Protein AF-A0A7Y2HK08-F1 (afdb_monomer)

Radius of gyration: 12.14 Å; Cα contacts (8 Å, |Δi|>4): 83; chains: 1; bounding box: 27×22×42 Å

Secondary structure (DSSP, 8-state):
-----PEEE-HHHHHHSGGGEEEEETTSTTSPPPTTSS--SEEEEETTTTEEEEE-HHHHHHHHHHHT--

pLDDT: mean 83.5, std 13.6, range [37.09, 94.75]

Mean predicted aligned error: 5.91 Å

Structure (mmCIF, N/CA/C/O backbone):
data_AF-A0A7Y2HK08-F1
#
_entry.id   AF-A0A7Y2HK08-F1
#
loop_
_atom_site.group_PDB
_atom_site.id
_atom_site.type_symbol
_atom_site.label_atom_id
_atom_site.label_alt_id
_atom_site.label_comp_id
_atom_site.label_asym_id
_atom_site.label_entity_id
_atom_site.label_seq_id
_atom_site.pdbx_PDB_ins_code
_atom_site.Cartn_x
_atom_site.Cartn_y
_atom_site.Cartn_z
_atom_site.occupancy
_atom_site.B_iso_or_equiv
_atom_site.auth_seq_id
_atom_site.auth_comp_id
_atom_site.auth_asym_id
_atom_site.auth_atom_id
_atom_site.pdbx_PDB_model_num
ATOM 1 N N . MET A 1 1 ? 2.768 -5.828 -25.866 1.00 38.25 1 MET A N 1
ATOM 2 C CA . MET A 1 1 ? 3.250 -6.080 -24.490 1.00 38.25 1 MET A CA 1
ATOM 3 C C . MET A 1 1 ? 2.272 -5.427 -23.526 1.00 38.25 1 MET A C 1
ATOM 5 O O . MET A 1 1 ? 2.271 -4.210 -23.394 1.00 38.25 1 MET A O 1
ATOM 9 N N . PHE A 1 2 ? 1.353 -6.205 -22.951 1.00 37.09 2 PHE A N 1
ATOM 10 C CA . PHE A 1 2 ? 0.355 -5.681 -22.020 1.00 37.09 2 PHE A CA 1
ATOM 11 C C . PHE A 1 2 ? 1.055 -5.325 -20.708 1.00 37.09 2 PHE A C 1
ATOM 13 O O . PHE A 1 2 ? 1.401 -6.203 -19.925 1.00 37.09 2 PHE A O 1
ATOM 20 N N . SER A 1 3 ? 1.314 -4.033 -20.510 1.00 48.09 3 SER A N 1
ATOM 21 C CA . SER A 1 3 ? 1.744 -3.471 -19.231 1.00 48.09 3 SER A CA 1
ATOM 22 C C . SER A 1 3 ? 0.701 -3.873 -18.187 1.00 48.09 3 SER A C 1
ATOM 24 O O . SER A 1 3 ? -0.414 -3.348 -18.196 1.00 48.09 3 SER A O 1
ATOM 26 N N . LYS A 1 4 ? 1.000 -4.894 -17.372 1.00 56.66 4 LYS A N 1
ATOM 27 C CA . LYS A 1 4 ? 0.087 -5.407 -16.344 1.00 56.66 4 LYS A CA 1
ATOM 28 C C . LYS A 1 4 ? -0.100 -4.278 -15.332 1.00 56.66 4 LYS A C 1
ATOM 30 O O . LYS A 1 4 ? 0.754 -4.027 -14.487 1.00 56.66 4 LYS A O 1
ATOM 35 N N . LYS A 1 5 ? -1.168 -3.502 -15.510 1.00 73.56 5 LYS A N 1
ATOM 36 C CA . LYS A 1 5 ? -1.436 -2.283 -14.751 1.00 73.56 5 LYS A CA 1
ATOM 37 C C . LYS A 1 5 ? -1.767 -2.705 -13.322 1.00 73.56 5 LYS A C 1
ATOM 39 O O . LYS A 1 5 ? -2.853 -3.214 -13.075 1.00 73.56 5 LYS A O 1
ATOM 44 N N . MET A 1 6 ? -0.802 -2.553 -12.417 1.00 84.19 6 MET A N 1
ATOM 45 C CA . MET A 1 6 ? -0.949 -2.874 -10.995 1.00 84.19 6 MET A CA 1
ATOM 46 C C . MET A 1 6 ? -2.237 -2.254 -10.446 1.00 84.19 6 MET A C 1
ATOM 48 O O . MET A 1 6 ? -2.500 -1.069 -10.697 1.00 84.19 6 MET A O 1
ATOM 52 N N . ARG A 1 7 ? -3.039 -3.045 -9.724 1.00 91.25 7 ARG A N 1
ATOM 53 C CA . ARG A 1 7 ? -4.316 -2.577 -9.183 1.00 91.25 7 ARG A CA 1
ATOM 54 C C . ARG A 1 7 ? -4.067 -1.396 -8.256 1.00 91.25 7 ARG A C 1
ATOM 56 O O . ARG A 1 7 ? -3.183 -1.429 -7.405 1.00 91.25 7 ARG A O 1
ATOM 63 N N . LYS A 1 8 ? -4.824 -0.322 -8.458 1.00 91.06 8 LYS A N 1
ATOM 64 C CA . LYS A 1 8 ? -4.711 0.895 -7.659 1.00 91.06 8 LYS A CA 1
ATOM 65 C C . LYS A 1 8 ? -5.689 0.820 -6.493 1.00 91.06 8 LYS A C 1
ATOM 67 O O . LYS A 1 8 ? -6.865 0.568 -6.722 1.00 91.06 8 LYS A O 1
ATOM 72 N N . VAL A 1 9 ? -5.204 1.094 -5.286 1.00 93.94 9 VAL A N 1
ATOM 73 C CA . VAL A 1 9 ? -6.014 1.148 -4.064 1.00 93.94 9 VAL A CA 1
ATOM 74 C C . VAL A 1 9 ? -6.061 2.592 -3.571 1.00 93.94 9 VAL A C 1
ATOM 76 O O . VAL A 1 9 ? -5.037 3.203 -3.233 1.00 93.94 9 VAL A O 1
ATOM 79 N N . ASP A 1 10 ? -7.255 3.177 -3.611 1.00 94.31 10 ASP A N 1
ATOM 80 C CA . ASP A 1 10 ? -7.525 4.504 -3.069 1.00 94.31 10 ASP A CA 1
ATOM 81 C C . ASP A 1 10 ? -7.960 4.451 -1.601 1.00 94.31 10 ASP A C 1
ATOM 83 O O . ASP A 1 10 ? -8.072 3.386 -1.001 1.00 94.31 10 ASP A O 1
ATOM 87 N N . MET A 1 11 ? -8.148 5.630 -1.008 1.00 92.88 11 MET A N 1
ATOM 88 C CA . MET A 1 11 ? -8.477 5.763 0.408 1.00 92.88 11 MET A CA 1
ATOM 89 C C . MET A 1 11 ? -9.788 5.068 0.774 1.00 92.88 11 MET A C 1
ATOM 91 O O . MET A 1 11 ? -9.867 4.476 1.842 1.00 92.88 11 MET A O 1
ATOM 95 N N . LYS A 1 12 ? -10.802 5.123 -0.095 1.00 94.75 12 LYS A N 1
ATOM 96 C CA . LYS A 1 12 ? -12.100 4.509 0.181 1.00 94.75 12 LYS A CA 1
ATOM 97 C C . LYS A 1 12 ? -11.962 2.990 0.220 1.00 94.75 12 LYS A C 1
ATOM 99 O O . LYS A 1 12 ? -12.417 2.382 1.175 1.00 94.75 12 LYS A O 1
ATOM 104 N N . THR A 1 13 ? -11.292 2.402 -0.772 1.00 93.19 13 THR A N 1
ATOM 105 C CA . THR A 1 13 ? -11.025 0.954 -0.803 1.00 93.19 13 THR A CA 1
ATOM 106 C C . THR A 1 13 ? -10.173 0.505 0.380 1.00 93.19 13 THR A C 1
ATOM 108 O O . THR A 1 13 ? -10.457 -0.523 0.976 1.00 93.19 13 THR A O 1
ATOM 111 N N . TYR A 1 14 ? -9.149 1.280 0.742 1.00 93.50 14 TYR A N 1
ATOM 112 C CA . TYR A 1 14 ? -8.296 0.954 1.883 1.00 93.50 14 TYR A CA 1
ATOM 113 C C . TYR A 1 14 ? -9.055 0.997 3.217 1.00 93.50 14 TYR A C 1
ATOM 115 O O . TYR A 1 14 ? -8.864 0.123 4.049 1.00 93.50 14 TYR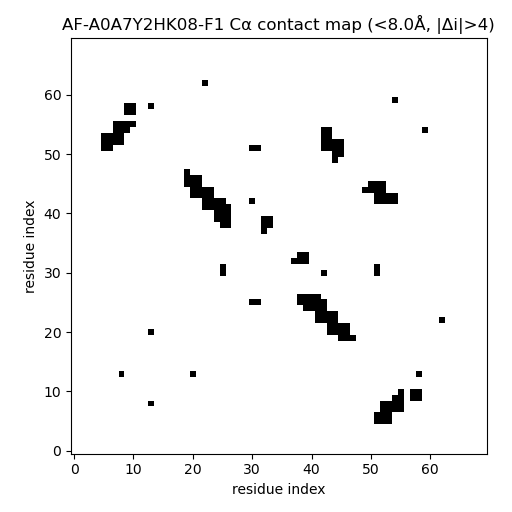 A O 1
ATOM 123 N N . LEU A 1 15 ? -9.913 2.001 3.428 1.00 92.44 15 LEU A N 1
ATOM 124 C CA . LEU A 1 15 ? -10.683 2.148 4.668 1.00 92.44 15 LEU A CA 1
ATOM 125 C C . LEU A 1 15 ? -11.805 1.117 4.825 1.00 92.44 15 LEU A C 1
ATOM 127 O O . LEU A 1 15 ? -12.284 0.948 5.941 1.00 92.44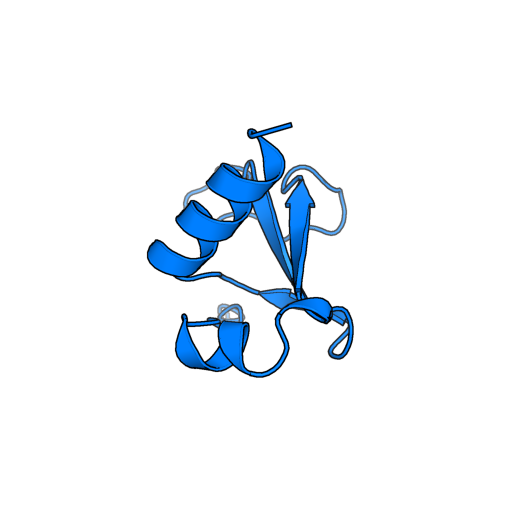 15 LEU A O 1
ATOM 131 N N . ASP A 1 16 ? -12.223 0.467 3.738 1.00 94.62 16 ASP A N 1
ATOM 132 C CA . ASP A 1 16 ? -13.231 -0.594 3.782 1.00 94.62 16 ASP A CA 1
ATOM 133 C C . ASP A 1 16 ? -12.713 -1.796 4.583 1.00 94.62 16 ASP A C 1
ATOM 135 O O . ASP A 1 16 ? -13.377 -2.234 5.514 1.00 94.62 16 ASP A O 1
ATOM 139 N N . ASN A 1 17 ? -11.487 -2.254 4.288 1.00 91.69 17 ASN A N 1
ATOM 140 C CA . ASN A 1 17 ? -10.824 -3.356 4.995 1.00 91.69 17 ASN A CA 1
ATOM 141 C C . ASN A 1 17 ? -9.306 -3.102 5.105 1.00 91.69 17 ASN A C 1
ATOM 143 O O . ASN A 1 17 ? -8.523 -3.684 4.357 1.00 91.69 17 ASN A O 1
ATOM 147 N N . PRO A 1 18 ? -8.840 -2.225 6.011 1.00 91.38 18 PRO A N 1
ATOM 148 C CA . PRO A 1 18 ? -7.427 -1.840 6.077 1.00 91.38 18 PRO A CA 1
ATOM 149 C C . PRO A 1 18 ? -6.504 -2.982 6.520 1.00 91.38 18 PRO A C 1
ATOM 151 O O . PRO A 1 18 ? -5.320 -2.967 6.198 1.00 91.38 18 PRO A O 1
ATOM 154 N N . GLU A 1 19 ? -7.038 -3.968 7.241 1.00 91.62 19 GLU A N 1
ATOM 155 C CA . GLU A 1 1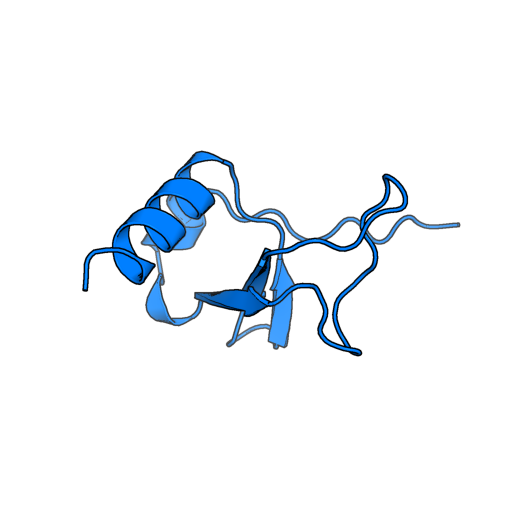9 ? -6.311 -5.138 7.746 1.00 91.62 19 GLU A CA 1
ATOM 156 C C . GLU A 1 19 ? -5.877 -6.124 6.654 1.00 91.62 19 GLU A C 1
ATOM 158 O O . GLU A 1 19 ? -4.927 -6.879 6.852 1.00 91.62 19 GLU A O 1
ATOM 163 N N . THR A 1 20 ? -6.518 -6.095 5.481 1.00 93.62 20 THR A N 1
ATOM 164 C CA . THR A 1 20 ? -6.126 -6.931 4.335 1.00 93.62 20 THR A CA 1
ATOM 165 C C . THR A 1 20 ? -4.959 -6.328 3.556 1.00 93.62 20 THR A C 1
ATOM 167 O O . THR A 1 20 ? -4.412 -6.968 2.659 1.00 93.62 20 THR A O 1
ATOM 170 N N . TYR A 1 21 ? -4.543 -5.110 3.902 1.00 93.75 21 TYR A N 1
ATOM 171 C CA . TYR A 1 21 ? -3.493 -4.375 3.219 1.00 93.75 21 TYR A CA 1
ATOM 172 C C . TYR A 1 21 ? -2.260 -4.221 4.100 1.00 93.75 21 TYR A C 1
ATOM 174 O O . TYR A 1 21 ? -2.325 -3.726 5.222 1.00 93.75 21 TYR A O 1
ATOM 182 N N . GLU A 1 22 ? -1.095 -4.535 3.542 1.00 92.06 22 GLU A N 1
ATOM 183 C CA . GLU A 1 22 ? 0.185 -4.270 4.195 1.00 92.06 22 GLU A CA 1
ATOM 184 C C . GLU A 1 22 ? 1.150 -3.513 3.281 1.00 92.06 22 GLU A C 1
ATOM 186 O O . GLU A 1 22 ? 1.065 -3.555 2.047 1.00 92.06 22 GLU A O 1
ATOM 191 N N . LEU A 1 23 ? 2.091 -2.806 3.907 1.00 91.38 23 LEU A N 1
ATOM 192 C CA . LEU A 1 23 ? 3.182 -2.141 3.215 1.00 91.38 23 LEU A CA 1
ATOM 193 C C . LEU A 1 23 ? 4.438 -3.010 3.311 1.00 91.38 23 LEU A C 1
ATOM 195 O O . LEU A 1 23 ? 4.990 -3.205 4.390 1.00 91.38 23 LEU A O 1
ATOM 199 N N . ARG A 1 24 ? 4.898 -3.524 2.170 1.00 90.94 24 ARG A N 1
ATOM 200 C CA . ARG A 1 24 ? 6.084 -4.380 2.061 1.00 90.94 24 ARG A CA 1
ATOM 201 C C . ARG A 1 24 ? 7.265 -3.622 1.479 1.00 90.94 24 ARG A C 1
ATOM 203 O O . ARG A 1 24 ? 7.098 -2.652 0.742 1.00 90.94 24 ARG A O 1
ATOM 210 N N . ASN A 1 25 ? 8.471 -4.113 1.755 1.00 87.44 25 ASN A N 1
ATOM 211 C CA . ASN A 1 25 ? 9.682 -3.630 1.099 1.00 87.44 25 ASN A CA 1
ATOM 212 C C . ASN A 1 25 ? 9.627 -3.968 -0.403 1.00 87.44 25 ASN A C 1
ATOM 214 O O . ASN A 1 25 ? 9.412 -5.125 -0.773 1.00 87.44 25 ASN A O 1
ATOM 218 N N . GLY A 1 26 ? 9.810 -2.975 -1.270 1.00 85.12 26 GLY A N 1
ATOM 219 C CA . GLY A 1 26 ? 9.762 -3.171 -2.721 1.00 85.12 26 GLY A CA 1
ATOM 220 C C . GLY A 1 26 ? 11.063 -3.716 -3.328 1.00 85.12 26 GLY A C 1
ATOM 221 O O . GLY A 1 26 ? 11.103 -3.984 -4.524 1.00 85.12 26 GLY A O 1
ATOM 222 N N . ASN A 1 27 ? 12.106 -3.956 -2.521 1.00 84.25 27 ASN A N 1
ATOM 223 C CA . ASN A 1 27 ? 13.308 -4.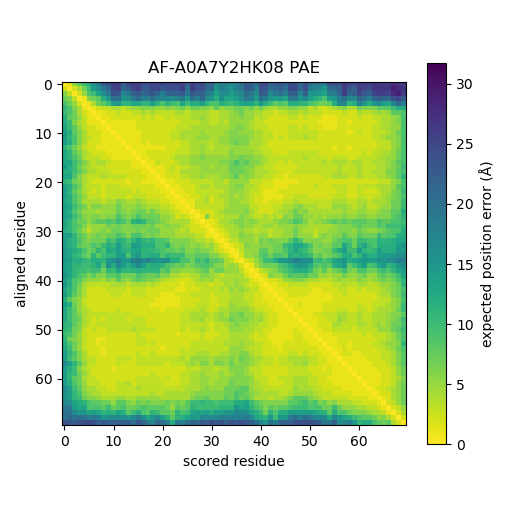685 -2.942 1.00 84.25 27 ASN A CA 1
ATOM 224 C C . ASN A 1 27 ? 13.163 -6.209 -2.878 1.00 84.25 27 ASN A C 1
ATOM 226 O O . ASN A 1 27 ? 14.114 -6.915 -3.228 1.00 84.25 27 ASN A O 1
ATOM 230 N N . ARG A 1 28 ? 12.014 -6.734 -2.431 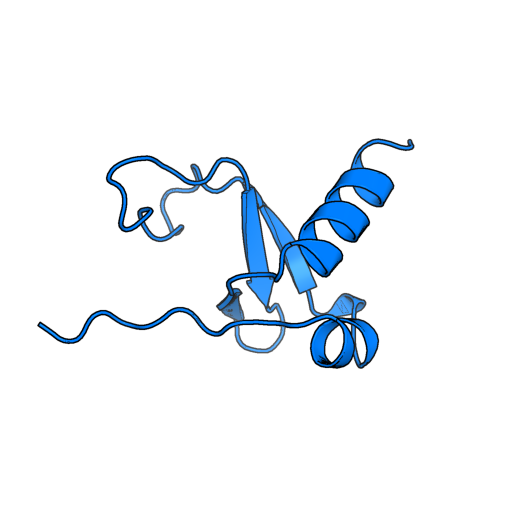1.00 83.44 28 ARG A N 1
ATOM 231 C CA . ARG A 1 28 ? 11.785 -8.182 -2.419 1.00 83.44 28 ARG A CA 1
ATOM 232 C C . ARG A 1 28 ? 11.912 -8.772 -3.826 1.00 83.44 28 ARG A C 1
ATOM 234 O O . ARG A 1 28 ? 11.595 -8.120 -4.816 1.00 83.44 28 ARG A O 1
ATOM 241 N N . SER A 1 29 ? 12.372 -10.017 -3.902 1.00 82.94 29 SER A N 1
ATOM 242 C CA . SER A 1 29 ? 12.582 -10.734 -5.167 1.00 82.94 29 SER A CA 1
ATOM 243 C C . SER A 1 29 ? 11.292 -10.975 -5.952 1.00 82.94 29 SER A C 1
ATOM 245 O O . SER A 1 29 ? 11.344 -11.095 -7.171 1.00 82.94 29 SER A O 1
ATOM 247 N N . ASP A 1 30 ? 10.151 -11.034 -5.264 1.00 84.56 30 ASP A N 1
ATOM 248 C CA . ASP A 1 30 ? 8.817 -11.198 -5.839 1.00 84.56 30 ASP A CA 1
ATOM 249 C C . ASP A 1 30 ? 8.121 -9.867 -6.172 1.00 84.56 30 ASP A C 1
ATOM 251 O O . ASP A 1 30 ? 7.060 -9.871 -6.798 1.00 84.56 30 ASP A O 1
ATOM 255 N N . ALA A 1 31 ? 8.710 -8.727 -5.792 1.00 82.94 31 ALA A N 1
ATOM 256 C CA . ALA A 1 31 ? 8.122 -7.421 -6.049 1.00 82.94 31 ALA A CA 1
ATOM 257 C C . ALA A 1 31 ? 8.316 -6.991 -7.517 1.00 82.94 31 ALA A C 1
ATOM 259 O O . ALA A 1 31 ? 9.401 -7.162 -8.075 1.00 82.94 31 ALA A O 1
ATOM 260 N N . PRO A 1 32 ? 7.288 -6.400 -8.154 1.00 81.44 32 PRO A N 1
ATOM 261 C CA . PRO A 1 32 ? 7.396 -5.885 -9.511 1.00 81.44 32 PRO A CA 1
ATOM 262 C C . PRO A 1 32 ? 8.362 -4.698 -9.591 1.00 81.44 32 PRO A C 1
ATOM 264 O O . PRO A 1 32 ? 8.357 -3.811 -8.731 1.00 81.44 32 PRO A O 1
ATOM 267 N N . ASP A 1 33 ? 9.119 -4.639 -10.684 1.00 77.75 33 ASP A N 1
ATOM 268 C CA . ASP A 1 33 ? 9.961 -3.489 -10.998 1.00 77.75 33 ASP A CA 1
ATOM 269 C C . ASP A 1 33 ? 9.123 -2.223 -11.215 1.00 77.75 33 ASP A C 1
ATOM 271 O O . ASP A 1 33 ? 8.011 -2.249 -11.761 1.00 77.75 33 ASP A O 1
ATOM 275 N N . CYS A 1 34 ? 9.663 -1.075 -10.802 1.00 73.12 34 CYS A N 1
ATOM 276 C CA . CYS A 1 34 ? 9.026 0.197 -11.101 1.00 73.12 34 CYS A CA 1
ATOM 277 C C . CYS A 1 34 ? 9.141 0.463 -12.608 1.00 73.12 34 CYS A C 1
ATOM 279 O O . CYS A 1 34 ? 10.238 0.371 -13.164 1.00 73.12 34 CYS A O 1
ATOM 281 N N . PRO A 1 35 ? 8.064 0.909 -13.279 1.00 68.94 35 PRO A N 1
ATOM 282 C CA . PRO A 1 35 ? 8.100 1.245 -14.703 1.00 68.94 35 PRO A CA 1
ATOM 283 C C . PRO A 1 35 ? 9.082 2.378 -15.046 1.00 68.94 35 PRO A C 1
ATOM 285 O O . PRO A 1 35 ? 9.360 2.603 -16.217 1.00 68.94 35 PRO A O 1
ATOM 288 N N . TYR A 1 36 ? 9.603 3.092 -14.043 1.00 69.00 36 TYR A N 1
ATOM 289 C CA . TYR A 1 36 ? 10.593 4.160 -14.197 1.00 69.00 36 TYR A CA 1
ATOM 290 C C . TYR A 1 36 ? 12.050 3.681 -14.025 1.00 69.00 36 TYR A C 1
ATOM 292 O O . TYR A 1 36 ? 12.942 4.514 -13.901 1.00 69.00 36 TYR A O 1
ATOM 300 N N . GLY A 1 37 ? 12.301 2.366 -13.989 1.00 66.69 37 GLY A N 1
ATOM 301 C CA . GLY A 1 37 ? 13.652 1.781 -13.991 1.00 66.69 37 GLY A CA 1
ATOM 302 C C . GLY A 1 37 ? 14.335 1.659 -12.623 1.00 66.69 37 GLY A C 1
ATOM 303 O O . GLY A 1 37 ? 15.463 1.186 -12.553 1.00 66.69 37 GLY A O 1
ATOM 304 N N . ASN A 1 38 ? 13.661 2.049 -11.539 1.00 73.31 38 ASN A N 1
ATOM 305 C CA . ASN A 1 38 ? 14.145 1.880 -10.164 1.00 73.31 38 ASN A CA 1
ATOM 306 C C . ASN A 1 38 ? 13.370 0.770 -9.437 1.00 73.31 38 ASN A C 1
ATOM 308 O O . ASN A 1 38 ? 12.325 0.323 -9.904 1.00 73.31 38 ASN A O 1
ATOM 312 N N . LYS A 1 39 ? 13.825 0.346 -8.257 1.00 75.44 39 LYS A N 1
ATOM 313 C CA . LYS A 1 39 ? 12.978 -0.446 -7.355 1.00 75.44 39 LYS A CA 1
ATOM 314 C C . LYS A 1 39 ? 12.122 0.481 -6.505 1.00 75.44 39 LYS A C 1
ATOM 316 O O . LYS A 1 39 ? 12.545 1.579 -6.143 1.00 75.44 39 LYS A O 1
ATOM 321 N N . TYR A 1 40 ? 10.898 0.059 -6.209 1.00 78.75 40 TYR A N 1
ATOM 322 C CA . TYR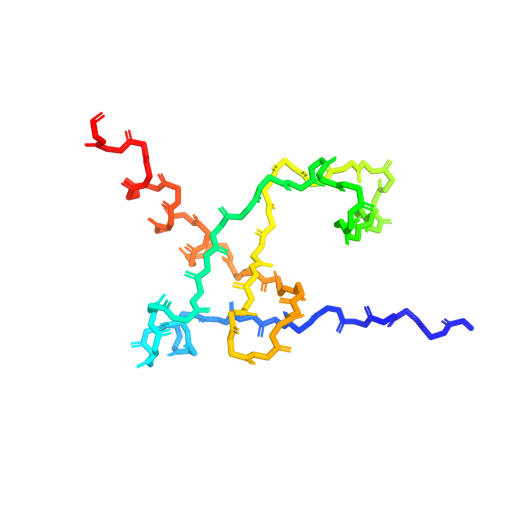 A 1 40 ? 10.123 0.727 -5.173 1.00 78.75 40 TYR A CA 1
ATOM 323 C C . TYR A 1 40 ? 10.800 0.468 -3.824 1.00 78.75 40 TYR A C 1
ATOM 325 O O . TYR A 1 40 ? 11.171 -0.663 -3.534 1.00 78.75 40 TYR A O 1
ATOM 333 N N . GLU A 1 41 ? 10.955 1.488 -2.984 1.00 84.19 41 GLU A N 1
ATOM 334 C CA . GLU A 1 41 ? 11.391 1.255 -1.599 1.00 84.19 41 GLU A CA 1
ATOM 335 C C . GLU A 1 41 ? 10.289 0.527 -0.813 1.00 84.19 41 GLU A C 1
ATOM 337 O O . GLU A 1 41 ? 10.545 -0.431 -0.086 1.00 84.19 41 GLU A O 1
ATOM 342 N N . TRP A 1 42 ? 9.038 0.915 -1.071 1.00 86.94 42 TRP A N 1
ATOM 343 C CA . TRP A 1 42 ? 7.840 0.371 -0.446 1.00 86.94 42 TRP A CA 1
ATOM 344 C C . TRP A 1 42 ? 6.762 0.086 -1.489 1.00 86.94 42 TRP A C 1
ATOM 346 O O . TRP A 1 42 ? 6.538 0.888 -2.398 1.00 86.94 42 TRP A O 1
ATOM 356 N N . ILE A 1 43 ? 6.059 -1.031 -1.331 1.00 89.81 43 ILE A N 1
ATOM 357 C CA . ILE A 1 43 ? 4.967 -1.449 -2.208 1.00 89.81 43 ILE A CA 1
ATOM 358 C C . ILE A 1 43 ? 3.806 -2.018 -1.394 1.00 89.81 43 ILE A C 1
ATOM 360 O O . ILE A 1 43 ? 4.009 -2.653 -0.362 1.00 89.81 43 ILE A O 1
ATOM 364 N N . GLY A 1 44 ? 2.580 -1.770 -1.849 1.00 91.75 44 GLY A N 1
ATOM 365 C CA . GLY A 1 44 ? 1.397 -2.337 -1.222 1.00 91.75 44 GLY A CA 1
ATOM 366 C C . GLY A 1 44 ? 1.206 -3.796 -1.593 1.00 91.75 44 GLY A C 1
ATOM 367 O O . GLY A 1 44 ? 1.476 -4.197 -2.727 1.00 91.75 44 GLY A O 1
ATOM 368 N N . TYR A 1 45 ? 0.706 -4.577 -0.647 1.00 93.00 45 TYR A N 1
ATOM 369 C CA . TYR A 1 45 ? 0.306 -5.955 -0.872 1.00 93.00 45 TYR A CA 1
ATOM 370 C C . TYR A 1 45 ? -1.088 -6.185 -0.299 1.00 93.00 45 TYR A C 1
ATOM 372 O O . TYR A 1 45 ? -1.375 -5.768 0.822 1.00 93.00 45 TYR A O 1
ATOM 380 N N . ASP A 1 46 ? -1.944 -6.814 -1.095 1.00 93.94 46 ASP A N 1
ATOM 381 C CA . ASP A 1 46 ? -3.262 -7.273 -0.676 1.00 93.94 46 ASP A CA 1
ATOM 382 C C . ASP A 1 46 ? -3.148 -8.740 -0.246 1.00 93.94 46 ASP A C 1
ATOM 384 O O . ASP A 1 46 ? -2.760 -9.603 -1.037 1.00 93.94 46 ASP A O 1
ATOM 388 N N . LEU A 1 47 ? -3.435 -9.005 1.024 1.00 93.56 47 LEU A N 1
ATOM 389 C CA . LEU A 1 47 ? -3.361 -10.318 1.655 1.00 93.56 47 LEU A CA 1
ATOM 39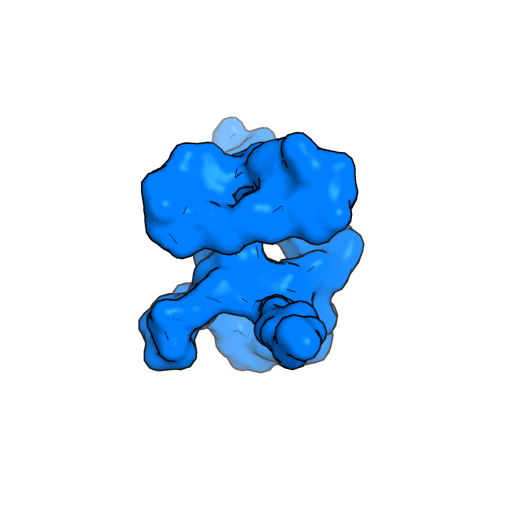0 C C . LEU A 1 47 ? -4.477 -11.258 1.196 1.00 93.56 47 LEU A C 1
ATOM 392 O O . LEU A 1 47 ? -4.261 -12.470 1.141 1.00 93.56 47 LEU A O 1
ATOM 396 N N . GLU A 1 48 ? -5.643 -10.712 0.853 1.00 93.44 48 GLU A N 1
ATOM 397 C CA . GLU A 1 48 ? -6.803 -11.483 0.413 1.00 93.44 48 GLU A CA 1
ATOM 398 C C . GLU A 1 48 ? -6.614 -11.930 -1.039 1.00 93.44 48 GLU A C 1
ATOM 400 O O . GLU A 1 48 ? -6.648 -13.123 -1.349 1.00 93.44 48 GLU A O 1
ATOM 405 N N . ALA A 1 49 ? -6.307 -10.974 -1.919 1.00 91.19 49 ALA A N 1
ATOM 406 C CA . ALA A 1 49 ? -6.055 -11.233 -3.335 1.00 91.19 49 ALA A CA 1
ATOM 407 C C . ALA A 1 49 ? -4.647 -11.797 -3.610 1.00 91.19 49 ALA A C 1
ATOM 409 O O . ALA A 1 49 ? -4.366 -12.252 -4.722 1.00 91.19 49 ALA A O 1
ATOM 410 N N . LYS A 1 50 ? -3.759 -11.783 -2.605 1.00 92.25 50 LYS A N 1
ATOM 411 C CA . LYS A 1 50 ? -2.358 -12.234 -2.673 1.00 92.25 50 LYS A CA 1
ATOM 412 C C . LYS A 1 50 ? -1.575 -11.583 -3.817 1.00 92.25 50 LYS A C 1
ATOM 414 O O . LYS A 1 50 ? -0.776 -12.235 -4.495 1.00 92.25 50 LYS A O 1
ATOM 419 N N . GLU A 1 51 ? -1.778 -10.285 -4.027 1.00 91.69 51 GLU A N 1
ATOM 420 C CA . GLU A 1 51 ? -1.192 -9.533 -5.140 1.00 91.69 51 GLU A CA 1
ATOM 421 C C . GLU A 1 51 ? -0.573 -8.200 -4.703 1.00 91.69 51 GLU A C 1
ATOM 423 O O . GLU A 1 51 ? -0.949 -7.601 -3.695 1.00 91.69 51 GLU A O 1
ATOM 428 N N . TYR A 1 52 ? 0.362 -7.699 -5.512 1.00 91.12 52 TYR A N 1
ATOM 429 C CA . TYR A 1 52 ? 0.913 -6.360 -5.333 1.00 91.12 52 TYR A CA 1
ATOM 430 C C . TYR A 1 52 ? -0.042 -5.292 -5.854 1.00 91.12 52 TYR A C 1
ATOM 432 O O . TYR A 1 52 ? -0.520 -5.353 -6.990 1.00 91.12 52 TYR A O 1
ATOM 440 N N . VAL A 1 53 ? -0.251 -4.268 -5.033 1.00 92.19 53 VAL A N 1
ATOM 441 C CA . VAL A 1 53 ? -1.142 -3.147 -5.318 1.00 92.19 53 VAL A CA 1
ATOM 442 C C . VAL A 1 53 ? -0.415 -1.814 -5.191 1.00 92.19 53 VAL A C 1
ATOM 444 O O . V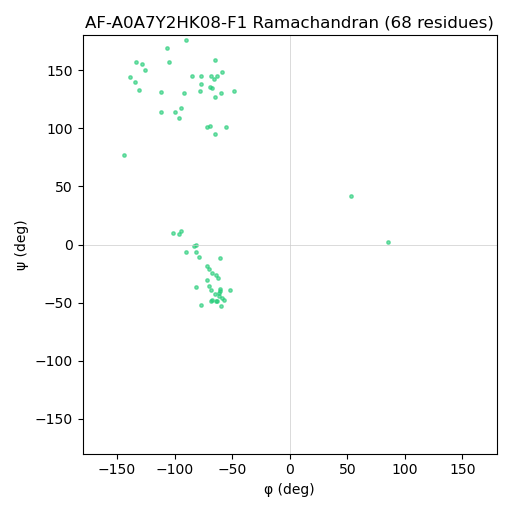AL A 1 53 ? 0.510 -1.629 -4.397 1.00 92.19 53 VAL A O 1
ATOM 447 N N . ARG A 1 54 ? -0.867 -0.834 -5.972 1.00 90.38 54 ARG A N 1
ATOM 448 C CA . ARG A 1 54 ? -0.371 0.537 -5.911 1.00 90.38 54 ARG A CA 1
ATOM 449 C C . ARG A 1 54 ? -1.284 1.374 -5.031 1.00 90.38 54 ARG A C 1
ATOM 451 O O . ARG A 1 54 ? -2.376 1.759 -5.452 1.00 90.38 54 ARG A O 1
ATOM 458 N N . PHE A 1 55 ? -0.805 1.741 -3.851 1.00 91.94 55 PHE A N 1
ATOM 459 C CA . PHE A 1 55 ? -1.508 2.711 -3.022 1.00 91.94 55 PHE A CA 1
ATOM 460 C C . PHE A 1 55 ? -1.490 4.110 -3.640 1.00 91.94 55 PHE A C 1
ATOM 462 O O . PHE A 1 55 ? -0.524 4.553 -4.270 1.00 91.94 55 PHE A O 1
ATOM 469 N N . THR A 1 56 ? -2.586 4.836 -3.441 1.00 92.88 56 THR A N 1
ATOM 470 C CA . THR A 1 56 ? -2.605 6.286 -3.651 1.00 92.88 56 THR A CA 1
ATOM 471 C C . THR A 1 56 ? -1.688 7.004 -2.662 1.00 92.88 56 THR A C 1
ATOM 473 O O . THR A 1 56 ? -1.389 6.504 -1.580 1.00 92.88 56 THR A O 1
ATOM 476 N N . LYS A 1 57 ? -1.283 8.232 -3.011 1.00 89.00 57 LYS A N 1
ATOM 477 C CA . LYS A 1 57 ? -0.426 9.081 -2.168 1.00 89.00 57 LYS A CA 1
ATOM 478 C C . LYS A 1 57 ? -0.966 9.240 -0.739 1.00 89.00 57 LYS A C 1
ATOM 480 O O . LYS A 1 57 ? -0.174 9.259 0.194 1.00 89.00 57 LYS A O 1
ATOM 485 N N . SER A 1 58 ? -2.283 9.365 -0.572 1.00 91.88 58 SER A N 1
ATOM 486 C CA . SER A 1 58 ? -2.914 9.542 0.743 1.00 91.88 58 SER A CA 1
ATOM 487 C C . SER A 1 58 ? -2.808 8.286 1.606 1.00 91.88 58 SER A C 1
ATOM 489 O O . SER A 1 58 ? -2.343 8.379 2.737 1.00 91.88 58 SER A O 1
ATOM 491 N N . VAL A 1 59 ? -3.147 7.117 1.050 1.00 92.25 59 VAL A N 1
ATOM 492 C CA . VAL A 1 59 ? -3.024 5.823 1.745 1.00 92.25 59 VAL A CA 1
ATOM 493 C C . VAL A 1 59 ? -1.567 5.545 2.104 1.00 92.25 59 VAL A C 1
ATOM 495 O O . VAL A 1 59 ? -1.262 5.207 3.241 1.00 92.25 59 VAL A O 1
ATOM 498 N N . PHE A 1 60 ? -0.646 5.782 1.166 1.00 90.50 60 PHE A N 1
ATOM 499 C CA . PHE A 1 60 ? 0.782 5.602 1.413 1.00 90.50 60 PHE A CA 1
ATOM 500 C C . PHE A 1 60 ? 1.289 6.471 2.574 1.00 90.50 60 PHE A C 1
ATOM 502 O O . PHE A 1 60 ? 1.970 5.974 3.465 1.00 90.50 60 PHE A O 1
ATOM 509 N N . LYS A 1 61 ? 0.920 7.759 2.604 1.00 89.94 61 LYS A N 1
ATOM 510 C CA . LYS A 1 61 ? 1.273 8.659 3.713 1.00 89.94 61 LYS A CA 1
ATOM 511 C C . LYS A 1 61 ? 0.714 8.185 5.053 1.00 89.94 61 LYS A C 1
ATOM 513 O O . LYS A 1 61 ? 1.408 8.312 6.056 1.00 89.94 61 LYS A O 1
ATOM 518 N N . LEU A 1 62 ? -0.516 7.671 5.067 1.00 90.00 62 LEU A N 1
ATOM 519 C CA . LEU A 1 62 ? -1.145 7.139 6.273 1.00 90.00 62 LEU A CA 1
ATOM 520 C C . LEU A 1 62 ? -0.374 5.925 6.796 1.00 90.00 62 LEU A C 1
ATOM 522 O O . LEU A 1 62 ? -0.012 5.907 7.968 1.00 90.00 62 LEU A O 1
ATOM 526 N N . LEU A 1 63 ? -0.063 4.967 5.919 1.00 87.62 63 LEU A N 1
ATOM 527 C CA . LEU A 1 63 ? 0.688 3.760 6.268 1.00 87.62 63 LEU A CA 1
ATOM 528 C C . LEU A 1 63 ? 2.073 4.101 6.825 1.00 87.62 63 LEU A C 1
ATOM 530 O O . LEU A 1 63 ? 2.387 3.717 7.943 1.00 87.62 63 LEU A O 1
ATOM 534 N N . ILE A 1 64 ? 2.855 4.911 6.105 1.00 86.00 64 ILE A N 1
ATOM 535 C CA . ILE A 1 64 ? 4.179 5.373 6.549 1.00 86.00 64 ILE A CA 1
ATOM 536 C C . ILE A 1 64 ? 4.070 6.107 7.895 1.00 86.00 64 ILE A C 1
ATOM 538 O O . ILE A 1 64 ? 4.801 5.799 8.831 1.00 86.00 64 ILE A O 1
ATOM 542 N N . SER A 1 65 ? 3.123 7.040 8.045 1.00 86.25 65 SER A N 1
ATOM 543 C CA . SER A 1 65 ? 2.956 7.761 9.311 1.00 86.25 65 SER A CA 1
ATOM 544 C C . SER A 1 65 ? 2.585 6.847 10.477 1.00 86.25 65 SER A C 1
ATOM 546 O O . SER A 1 65 ? 2.885 7.220 11.607 1.00 86.25 65 SER A O 1
ATOM 548 N N . ASN A 1 66 ? 1.903 5.726 10.238 1.00 79.06 66 ASN A N 1
ATOM 549 C CA . ASN A 1 66 ? 1.553 4.773 11.286 1.00 79.06 66 ASN A CA 1
ATOM 550 C C . ASN A 1 66 ? 2.730 3.838 11.607 1.00 79.06 66 ASN A C 1
ATOM 552 O O . ASN A 1 66 ? 2.966 3.524 12.766 1.00 79.06 66 ASN A O 1
ATOM 556 N N . THR A 1 67 ? 3.509 3.444 10.595 1.00 72.81 67 THR A N 1
ATOM 557 C CA . T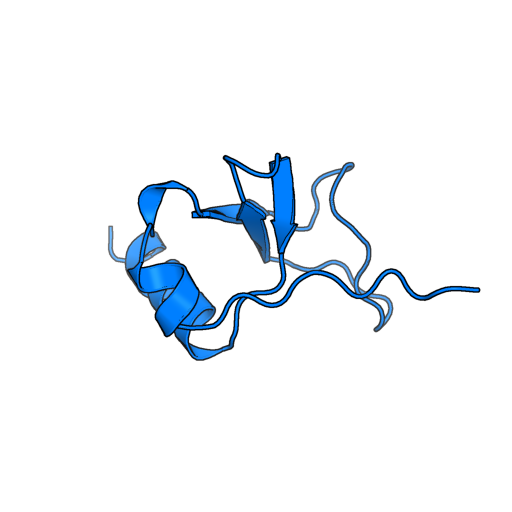HR A 1 67 ? 4.679 2.565 10.745 1.00 72.81 67 THR A CA 1
ATOM 558 C C . THR A 1 67 ? 5.852 3.240 11.466 1.00 72.81 67 THR A C 1
ATOM 560 O O . THR A 1 67 ? 6.539 2.575 12.231 1.00 72.81 67 THR A O 1
ATOM 563 N N . PHE A 1 68 ? 6.083 4.544 11.265 1.00 66.69 68 PHE A N 1
ATOM 564 C CA . PHE A 1 68 ? 7.222 5.273 11.859 1.00 66.69 68 PHE A CA 1
ATOM 565 C C . PHE A 1 68 ? 6.868 6.120 13.096 1.00 66.69 68 PHE A C 1
ATOM 567 O O . PHE A 1 68 ? 7.683 6.929 13.531 1.00 66.69 68 PHE A O 1
ATOM 574 N N . LYS A 1 69 ? 5.655 5.982 13.648 1.00 57.66 69 LYS A N 1
ATOM 575 C CA . LYS A 1 69 ? 5.231 6.666 14.889 1.00 57.66 69 LYS A CA 1
ATOM 576 C C . LYS A 1 69 ? 5.386 5.821 16.164 1.00 57.66 69 LYS A C 1
ATOM 578 O O . LYS A 1 69 ? 4.890 6.245 17.205 1.00 57.66 69 LYS A O 1
ATOM 583 N N . ALA A 1 70 ? 6.033 4.659 16.076 1.00 43.72 70 ALA A N 1
ATOM 584 C CA . ALA A 1 70 ? 6.358 3.815 17.227 1.00 43.72 70 ALA A CA 1
ATOM 585 C C . ALA A 1 70 ? 7.640 4.283 17.927 1.00 43.72 70 ALA A C 1
ATOM 587 O O . ALA A 1 70 ? 8.599 4.642 17.205 1.00 43.72 70 ALA A O 1
#

Nearest PDB structures (foldseek):
  4uer-assembly1_b  TM=4.577E-01  e=1.303E+00  Lachancea kluyveri
  4u1f-assembly1_A  TM=4.437E-01  e=1.303E+00  Saccharomyces cerevisiae S288C
  6c13-assembly1_A  TM=3.586E-01  e=9.182E+00  Mus musculus

Sequence (70 aa):
MFSKKMRKVDMKTYLDNPETYELRNGNRSDAPDCPYGNKYEWIGYDLEAKEYVRFTKSVFKLLISNTFKA

Solvent-accessible surface area (backbone atoms only — not comparable to full-atom values): 4282 Å² total; per-residue (Å²): 133,84,77,80,75,60,53,73,41,46,59,70,65,39,70,72,52,51,86,45,51,47,83,39,65,16,76,44,91,87,44,72,74,36,94,85,80,47,69,35,73,61,38,31,32,32,65,82,80,69,42,67,32,41,59,33,73,67,44,45,52,51,53,52,57,62,69,71,68,114

Foldseek 3Di:
DPPPPAAEAEPVNCVVPVPQKDKDQQPDPPHDDDPVRHTDRIWMAGNVVRDTHHYDPVVVVVRVCVVPPD